Protein AF-A0A640KHP2-F1 (afdb_monomer_lite)

pLDDT: mean 70.73, std 18.81, range [32.16, 94.06]

Structure (mmCIF, N/CA/C/O backbone):
data_AF-A0A640KHP2-F1
#
_entry.id   AF-A0A640KHP2-F1
#
loop_
_atom_site.group_PDB
_atom_site.id
_atom_site.type_symbol
_atom_site.label_atom_id
_atom_site.label_alt_id
_atom_site.label_comp_id
_atom_site.label_asym_id
_atom_site.label_entity_id
_atom_site.label_seq_id
_atom_site.pdbx_PDB_ins_code
_atom_site.Cartn_x
_atom_site.Cartn_y
_atom_site.Cartn_z
_atom_site.occupancy
_atom_site.B_iso_or_equiv
_atom_site.auth_seq_id
_atom_site.auth_comp_id
_atom_site.auth_asym_id
_atom_site.auth_atom_id
_atom_site.pdbx_PDB_model_num
ATOM 1 N N . MET A 1 1 ? 5.392 7.196 -23.100 1.00 50.00 1 MET A N 1
ATOM 2 C CA . MET A 1 1 ? 5.369 6.375 -21.865 1.00 50.00 1 MET A CA 1
ATOM 3 C C . MET A 1 1 ? 5.753 7.298 -20.717 1.00 50.00 1 MET A C 1
ATOM 5 O O . MET A 1 1 ? 6.901 7.706 -20.693 1.00 50.00 1 MET A O 1
ATOM 9 N N . GLY A 1 2 ? 4.834 7.749 -19.857 1.00 58.66 2 GLY A N 1
ATOM 10 C CA . GLY A 1 2 ? 5.225 8.728 -18.823 1.00 58.66 2 GLY A CA 1
ATOM 11 C C . GLY A 1 2 ? 4.174 9.060 -17.768 1.00 58.66 2 GLY A C 1
ATOM 12 O O . GLY A 1 2 ? 4.531 9.321 -16.630 1.00 58.66 2 GLY A O 1
ATOM 13 N N . ILE A 1 3 ? 2.884 8.982 -18.102 1.00 66.50 3 ILE A N 1
ATOM 14 C CA . ILE A 1 3 ? 1.815 9.317 -17.145 1.00 66.50 3 ILE A CA 1
ATOM 15 C C . ILE A 1 3 ? 1.423 8.088 -16.310 1.00 66.50 3 ILE A C 1
ATOM 17 O O . ILE A 1 3 ? 1.331 8.170 -15.091 1.00 66.50 3 ILE A O 1
ATOM 21 N N . GLY A 1 4 ? 1.270 6.922 -16.950 1.00 71.69 4 GLY A N 1
ATOM 22 C CA . GLY A 1 4 ? 0.850 5.692 -16.267 1.00 71.69 4 GLY A CA 1
ATOM 23 C C . GLY A 1 4 ? 1.840 5.202 -15.206 1.00 71.69 4 GLY A C 1
ATOM 24 O O . GLY A 1 4 ? 1.434 4.864 -14.101 1.00 71.69 4 GLY A O 1
ATOM 25 N N . THR A 1 5 ? 3.144 5.224 -15.497 1.00 75.81 5 THR A N 1
ATOM 26 C CA . THR A 1 5 ? 4.178 4.813 -14.534 1.00 75.81 5 THR A CA 1
ATOM 27 C C . THR A 1 5 ? 4.286 5.796 -13.371 1.00 75.81 5 THR A C 1
ATOM 29 O O . THR A 1 5 ? 4.302 5.364 -12.224 1.00 75.81 5 THR A O 1
ATOM 32 N N . ALA A 1 6 ? 4.264 7.107 -13.632 1.00 76.50 6 ALA A N 1
ATOM 33 C CA . ALA A 1 6 ? 4.280 8.124 -12.579 1.00 76.50 6 ALA A CA 1
ATOM 34 C C . ALA A 1 6 ? 3.075 8.003 -11.626 1.00 76.50 6 ALA A C 1
ATOM 36 O O . ALA A 1 6 ? 3.244 8.112 -10.413 1.00 76.50 6 ALA A O 1
ATOM 37 N N . CYS A 1 7 ? 1.881 7.704 -12.154 1.00 82.62 7 CYS A N 1
ATOM 38 C CA . CYS A 1 7 ? 0.709 7.396 -11.334 1.00 82.62 7 CYS A CA 1
ATOM 39 C C . CYS A 1 7 ? 0.913 6.149 -10.468 1.00 82.62 7 CYS A C 1
ATOM 41 O O . CYS A 1 7 ? 0.560 6.177 -9.299 1.00 82.62 7 CYS A O 1
ATOM 43 N N . LEU A 1 8 ? 1.506 5.067 -10.977 1.00 81.31 8 LEU A N 1
ATOM 44 C CA . LEU A 1 8 ? 1.738 3.867 -10.161 1.00 81.31 8 LEU A CA 1
ATOM 45 C C . LEU A 1 8 ? 2.668 4.147 -8.970 1.00 81.31 8 LEU A C 1
ATOM 47 O O . LEU A 1 8 ? 2.373 3.720 -7.853 1.00 81.31 8 LEU A O 1
ATOM 51 N N . TYR A 1 9 ? 3.741 4.913 -9.189 1.00 82.62 9 TYR A N 1
ATOM 52 C CA . TYR A 1 9 ? 4.690 5.281 -8.133 1.00 82.62 9 TYR A CA 1
ATOM 53 C C . TYR A 1 9 ? 4.081 6.182 -7.053 1.00 82.62 9 TYR A C 1
ATOM 55 O O . TYR A 1 9 ? 4.494 6.096 -5.899 1.00 82.62 9 TYR A O 1
ATOM 63 N N . THR A 1 10 ? 3.098 7.022 -7.389 1.00 87.00 10 THR A N 1
ATOM 64 C CA . THR A 1 10 ? 2.381 7.834 -6.394 1.00 87.00 10 THR A CA 1
ATOM 65 C C . THR A 1 10 ? 1.235 7.058 -5.747 1.00 87.00 10 THR A C 1
ATOM 67 O O . THR A 1 10 ? 1.059 7.115 -4.533 1.00 87.00 10 THR A O 1
ATOM 70 N N . CYS A 1 11 ? 0.484 6.263 -6.508 1.00 87.31 11 CYS A N 1
ATOM 71 C CA . CYS A 1 11 ? -0.645 5.488 -5.999 1.00 87.31 11 CYS A CA 1
ATOM 72 C C . CYS A 1 11 ? -0.223 4.374 -5.026 1.00 87.31 11 CYS A C 1
ATOM 74 O O . CYS A 1 11 ? -0.955 4.099 -4.073 1.00 87.31 11 CYS A O 1
ATOM 76 N N . ALA A 1 12 ? 0.942 3.747 -5.213 1.00 86.75 12 ALA A N 1
ATOM 77 C CA . ALA A 1 12 ? 1.427 2.676 -4.337 1.00 86.75 12 ALA A CA 1
ATOM 78 C C . ALA A 1 12 ? 1.574 3.104 -2.855 1.00 86.75 12 ALA A C 1
ATOM 80 O O . ALA A 1 12 ? 1.009 2.428 -1.989 1.00 86.75 12 ALA A O 1
ATOM 81 N N . PRO A 1 13 ? 2.249 4.225 -2.518 1.00 89.75 13 PRO A N 1
ATOM 82 C CA . PRO A 1 13 ? 2.330 4.695 -1.137 1.00 89.75 13 PRO A CA 1
ATOM 83 C C . PRO A 1 13 ? 0.999 5.254 -0.619 1.00 89.75 13 PRO A C 1
ATOM 85 O O . PRO A 1 13 ? 0.654 4.995 0.530 1.00 89.75 13 PRO A O 1
ATOM 88 N N . PHE A 1 14 ? 0.212 5.964 -1.439 1.00 91.25 14 PHE A N 1
ATOM 89 C CA . PHE A 1 14 ? -1.083 6.497 -0.988 1.00 91.25 14 PHE A CA 1
ATOM 90 C C . PHE A 1 14 ? -2.071 5.390 -0.607 1.00 91.25 14 PHE A C 1
ATOM 92 O O . PHE A 1 14 ? -2.733 5.487 0.426 1.00 91.25 14 PHE A O 1
ATOM 99 N N . THR A 1 15 ? -2.146 4.319 -1.400 1.00 92.31 15 THR A N 1
ATOM 100 C CA . THR A 1 15 ? -3.002 3.159 -1.090 1.00 92.31 15 THR A CA 1
ATOM 101 C C . THR A 1 15 ? -2.548 2.432 0.177 1.00 92.31 15 THR A C 1
ATOM 103 O O . THR A 1 15 ? -3.391 2.007 0.968 1.00 92.31 15 THR 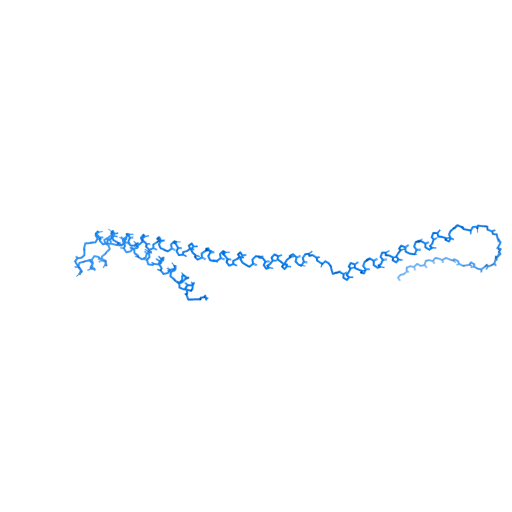A O 1
ATOM 106 N N . LEU A 1 16 ? -1.236 2.366 0.428 1.00 91.56 16 LEU A N 1
ATOM 107 C CA . LEU A 1 16 ? -0.677 1.809 1.662 1.00 91.56 16 LEU A CA 1
ATOM 108 C C . LEU A 1 16 ? -1.063 2.656 2.882 1.00 91.56 16 LEU A C 1
ATOM 110 O O . LEU A 1 16 ? -1.570 2.121 3.869 1.00 91.56 16 LEU A O 1
ATOM 114 N N . ILE A 1 17 ? -0.876 3.977 2.804 1.00 93.69 17 ILE A N 1
ATOM 115 C CA . ILE A 1 17 ? -1.239 4.911 3.880 1.00 93.69 17 ILE A CA 1
ATOM 116 C C . ILE A 1 17 ? -2.734 4.801 4.189 1.00 93.69 17 ILE A C 1
ATOM 118 O O . ILE A 1 17 ? -3.112 4.676 5.353 1.00 93.69 17 ILE A O 1
ATOM 122 N N . LEU A 1 18 ? -3.585 4.786 3.160 1.00 92.44 18 LEU A N 1
ATOM 123 C CA . LEU A 1 18 ? -5.031 4.668 3.333 1.00 92.44 18 LEU A CA 1
ATOM 124 C C . LEU A 1 18 ? -5.424 3.345 4.005 1.00 92.44 18 LEU A C 1
ATOM 126 O O . LEU A 1 18 ? -6.262 3.344 4.906 1.00 92.44 18 LEU A O 1
ATOM 130 N N . SER A 1 19 ? -4.779 2.239 3.625 1.00 93.44 19 SER A N 1
ATOM 131 C CA . SER A 1 19 ? -4.944 0.947 4.297 1.00 93.44 19 SER A CA 1
ATOM 132 C C . SER A 1 19 ? -4.614 1.042 5.791 1.00 93.44 19 SER A C 1
ATOM 134 O O . SER A 1 19 ? -5.430 0.647 6.625 1.00 93.44 19 SER A O 1
ATOM 136 N N . ILE A 1 20 ? -3.458 1.614 6.150 1.00 93.69 20 ILE A N 1
ATOM 137 C CA . ILE A 1 20 ? -3.054 1.776 7.558 1.00 93.69 20 ILE A CA 1
ATOM 138 C C . ILE A 1 20 ? -4.067 2.632 8.320 1.00 93.69 20 ILE A C 1
ATOM 140 O O . ILE A 1 20 ? -4.478 2.255 9.415 1.00 93.69 20 ILE A O 1
ATOM 144 N N . LEU A 1 21 ? -4.504 3.756 7.747 1.00 92.69 21 LEU A N 1
ATOM 145 C CA . LEU A 1 21 ? -5.482 4.641 8.384 1.00 92.69 21 LEU A CA 1
ATOM 146 C C . LEU A 1 21 ? -6.813 3.927 8.646 1.00 92.69 21 LEU A C 1
ATOM 148 O O . LEU A 1 21 ? -7.377 4.079 9.727 1.00 92.69 21 LEU A O 1
ATOM 152 N N . LEU A 1 22 ? -7.291 3.113 7.703 1.00 91.19 22 LEU A N 1
ATOM 153 C CA . LEU A 1 22 ? -8.513 2.320 7.873 1.00 91.19 22 LEU A CA 1
ATOM 154 C C . LEU A 1 22 ? -8.361 1.238 8.949 1.00 91.19 22 LEU A C 1
ATOM 156 O O . LEU A 1 22 ? -9.284 1.023 9.737 1.00 91.19 22 LEU A O 1
ATOM 160 N N . PHE A 1 23 ? -7.194 0.595 9.032 1.00 91.56 23 PHE A N 1
ATOM 161 C CA . PHE A 1 23 ? -6.893 -0.353 10.106 1.00 91.56 23 PHE A CA 1
ATOM 162 C C . PHE A 1 23 ? -6.830 0.330 11.475 1.00 91.56 23 PHE A C 1
ATOM 164 O O . PHE A 1 23 ? -7.468 -0.138 12.417 1.00 91.56 23 PHE A O 1
ATOM 171 N N . MET A 1 24 ? -6.129 1.460 11.582 1.00 90.62 24 MET A N 1
ATOM 172 C CA . MET A 1 24 ? -6.056 2.244 12.818 1.00 90.62 24 MET A CA 1
ATOM 173 C C . MET A 1 24 ? -7.444 2.725 13.244 1.00 90.62 24 MET A C 1
ATOM 175 O O . MET A 1 24 ? -7.810 2.592 14.410 1.00 90.62 24 MET A O 1
ATOM 179 N N . LEU A 1 25 ? -8.257 3.193 12.295 1.00 88.62 25 LEU A N 1
ATOM 180 C CA . LEU A 1 25 ? -9.639 3.590 12.547 1.00 88.62 25 LEU A CA 1
ATOM 181 C C . LEU A 1 25 ? -10.489 2.416 13.053 1.00 88.62 25 LEU A C 1
ATOM 183 O O . LEU A 1 25 ? -11.236 2.577 14.016 1.00 88.62 25 LEU A O 1
ATOM 187 N N . SER A 1 26 ? -10.348 1.226 12.460 1.00 88.00 26 SER A N 1
ATOM 188 C CA . SER A 1 26 ? -11.026 0.017 12.943 1.00 88.00 26 SER A CA 1
ATOM 189 C C . SER A 1 26 ? -10.654 -0.303 14.391 1.00 88.00 26 SER A C 1
ATOM 191 O O . SER A 1 26 ? -11.538 -0.652 15.170 1.00 88.00 26 SER A O 1
ATOM 193 N N . VAL A 1 27 ? -9.374 -0.203 14.757 1.00 87.62 27 VAL A N 1
ATOM 194 C CA . VAL A 1 27 ? -8.905 -0.486 16.124 1.00 87.62 27 VAL A CA 1
ATOM 195 C C . VAL A 1 27 ? -9.418 0.567 17.105 1.00 87.62 27 VAL A C 1
ATOM 197 O O . VAL A 1 27 ? -9.906 0.226 18.179 1.00 87.62 27 VAL A O 1
ATOM 200 N N . MET A 1 28 ? -9.372 1.847 16.732 1.00 87.00 28 MET A N 1
ATOM 201 C CA . MET A 1 28 ? -9.865 2.928 17.590 1.00 87.00 28 MET A CA 1
ATOM 202 C C . MET A 1 28 ? -11.379 2.854 17.820 1.00 87.00 28 MET A C 1
ATOM 204 O O . MET A 1 28 ? -11.832 3.189 18.915 1.00 87.00 28 MET A O 1
ATOM 208 N N . LEU A 1 29 ? -12.145 2.388 16.826 1.00 85.12 29 LEU A N 1
ATOM 209 C CA . LEU A 1 29 ? -13.579 2.120 16.967 1.00 85.12 29 LEU A CA 1
ATOM 210 C C . LEU A 1 29 ? -13.857 0.922 17.887 1.00 85.12 29 LEU A C 1
ATOM 212 O O . LEU A 1 29 ? -14.789 0.988 18.681 1.00 85.12 29 LEU A O 1
ATOM 216 N N . GLN A 1 30 ? -13.046 -0.140 17.822 1.00 84.56 30 GLN A N 1
ATOM 217 C CA . GLN A 1 30 ? -13.202 -1.318 18.690 1.00 84.56 30 GLN A CA 1
ATOM 218 C C . GLN A 1 30 ? -12.836 -1.036 20.150 1.00 84.56 30 GLN A C 1
ATOM 220 O O . GLN A 1 30 ? -13.504 -1.529 21.052 1.00 84.56 30 GLN A O 1
ATOM 225 N N . ASN A 1 31 ? -11.819 -0.207 20.388 1.00 83.12 31 ASN A N 1
ATOM 226 C CA . ASN A 1 31 ? -11.371 0.132 21.740 1.00 83.12 31 ASN A CA 1
ATOM 227 C C . ASN A 1 31 ? -12.266 1.167 22.446 1.00 83.12 31 ASN A C 1
ATOM 229 O O . ASN A 1 31 ? -11.982 1.531 23.584 1.00 83.12 31 ASN A O 1
ATOM 233 N N . GLY A 1 32 ? -13.323 1.669 21.794 1.00 71.31 32 GLY A N 1
ATOM 234 C CA . GLY A 1 32 ? -14.275 2.586 22.425 1.00 71.31 32 GLY A CA 1
ATOM 235 C C . GLY A 1 32 ? -13.680 3.947 22.797 1.00 71.31 32 GLY A C 1
ATOM 236 O O . GLY A 1 32 ? -14.098 4.554 23.780 1.00 71.31 32 GLY A O 1
ATOM 237 N N . ASN A 1 33 ? -12.704 4.447 22.029 1.00 79.50 33 ASN A N 1
ATOM 238 C CA . ASN A 1 33 ? -12.110 5.758 22.297 1.00 79.50 33 ASN A CA 1
ATOM 239 C C . ASN A 1 33 ? -13.174 6.870 22.256 1.00 79.50 33 ASN A C 1
ATOM 241 O O . ASN A 1 33 ? -13.941 6.979 21.294 1.00 79.50 33 ASN A O 1
ATOM 245 N N . CYS A 1 34 ? -13.168 7.749 23.266 1.00 72.50 34 CYS A N 1
ATOM 246 C CA . CYS A 1 34 ? -14.190 8.788 23.457 1.00 72.50 34 CYS A CA 1
ATOM 247 C C . CYS A 1 34 ? -14.384 9.695 22.229 1.00 72.50 34 CYS A C 1
ATOM 249 O O . CYS A 1 34 ? -15.504 10.094 21.921 1.00 72.50 34 CYS A O 1
ATOM 251 N N . THR A 1 35 ? -13.316 9.990 21.483 1.00 79.81 35 THR A N 1
ATOM 252 C CA . THR A 1 35 ? -13.374 10.820 20.267 1.00 79.81 35 THR A CA 1
ATOM 253 C C . THR A 1 35 ? -14.231 10.197 19.167 1.00 79.81 35 THR A C 1
ATOM 255 O O . THR A 1 35 ? -15.014 10.890 18.517 1.00 79.81 35 THR A O 1
ATOM 258 N N . PHE A 1 36 ? -14.133 8.882 18.980 1.00 76.75 36 PHE A N 1
ATOM 259 C CA . PHE A 1 36 ? -14.927 8.164 17.988 1.00 76.75 36 PHE A CA 1
ATOM 260 C C . PHE A 1 36 ? -16.321 7.813 18.495 1.00 76.75 36 PHE A C 1
ATOM 262 O O . PHE A 1 36 ? -17.243 7.752 17.687 1.00 76.75 36 PHE A O 1
ATOM 269 N N . ALA A 1 37 ? -16.503 7.675 19.810 1.00 77.38 37 ALA A N 1
ATOM 270 C CA . ALA A 1 37 ? -17.821 7.523 20.416 1.00 77.38 37 ALA A CA 1
ATOM 271 C C . ALA A 1 37 ? -18.698 8.770 20.194 1.00 77.38 37 ALA A C 1
ATOM 273 O O . ALA A 1 37 ? -19.857 8.642 19.807 1.00 77.38 37 ALA A O 1
ATOM 274 N N . VAL A 1 38 ? -18.135 9.978 20.338 1.00 81.94 38 VAL A N 1
ATOM 275 C CA . VAL A 1 38 ? -18.856 11.238 20.060 1.00 81.94 38 VAL A CA 1
ATOM 276 C C . VAL A 1 38 ? -19.241 11.349 18.580 1.00 81.94 38 VAL A C 1
ATOM 278 O O . VAL A 1 38 ? -20.359 11.750 18.256 1.00 81.94 38 VAL A O 1
ATOM 281 N N . LEU A 1 39 ? -18.347 10.953 17.667 1.00 81.12 39 LEU A N 1
ATOM 282 C CA . LEU A 1 39 ? -18.643 10.910 16.229 1.00 81.12 39 LEU A CA 1
ATOM 283 C C . LEU A 1 39 ? -19.716 9.867 15.892 1.00 81.12 39 LEU A C 1
ATOM 285 O O . LEU A 1 39 ? -20.613 10.149 15.097 1.00 81.12 39 LEU A O 1
ATOM 289 N N . ALA A 1 40 ? -19.644 8.683 16.503 1.00 80.44 40 ALA A N 1
ATOM 290 C CA . ALA A 1 40 ? -20.624 7.623 16.311 1.00 80.44 40 ALA A CA 1
ATOM 291 C C . ALA A 1 40 ? -22.006 8.041 16.828 1.00 80.44 40 ALA A C 1
ATOM 293 O O . ALA A 1 40 ? -22.987 7.870 16.111 1.00 80.44 40 ALA A O 1
ATOM 294 N N . ALA A 1 41 ? -22.080 8.679 17.999 1.00 82.19 41 ALA A N 1
ATOM 295 C CA . ALA A 1 41 ? -23.326 9.202 18.555 1.00 82.19 41 ALA A CA 1
ATOM 296 C C . ALA A 1 41 ? -23.927 10.314 17.679 1.00 82.19 41 ALA A C 1
ATOM 298 O O . ALA A 1 41 ? -25.125 10.305 17.406 1.00 82.19 41 ALA A O 1
ATOM 299 N N . LYS A 1 42 ? -23.098 11.235 17.165 1.00 88.12 42 LYS A N 1
ATOM 300 C CA . LYS A 1 42 ? -23.555 12.321 16.281 1.00 88.12 42 LYS A CA 1
ATOM 301 C C . LYS A 1 42 ? -24.169 11.805 14.980 1.00 88.12 42 LYS A C 1
ATOM 303 O O . LYS A 1 42 ? -25.134 12.379 14.484 1.00 88.12 42 LYS A O 1
ATOM 308 N N . HIS A 1 43 ? -23.584 10.759 14.406 1.00 85.44 43 HIS A N 1
ATOM 309 C CA . HIS A 1 43 ? -24.035 10.199 13.135 1.00 85.44 43 HIS A CA 1
ATOM 310 C C . HIS A 1 43 ? -24.917 8.951 13.285 1.00 85.44 43 HIS A C 1
ATOM 312 O O . HIS A 1 43 ? -25.279 8.348 12.275 1.00 85.44 43 HIS A O 1
ATOM 318 N N . ASN A 1 44 ? -25.266 8.585 14.522 1.00 85.25 44 ASN A N 1
ATOM 319 C CA . ASN A 1 44 ? -26.039 7.396 14.873 1.00 85.25 44 ASN A CA 1
ATOM 320 C C . ASN A 1 44 ? -25.476 6.108 14.234 1.00 85.25 44 ASN A C 1
ATOM 322 O O . ASN A 1 44 ? -26.195 5.301 13.646 1.00 85.25 44 ASN A O 1
ATOM 326 N N . TRP A 1 45 ? -24.147 5.966 14.266 1.00 84.88 45 TRP A N 1
ATOM 327 C CA . TRP A 1 45 ? -23.441 4.831 13.679 1.00 84.88 45 TRP A CA 1
ATOM 328 C C . TRP A 1 45 ? -23.307 3.686 14.671 1.00 84.88 45 TRP A C 1
ATOM 330 O O . TRP A 1 45 ? -22.849 3.881 15.794 1.00 84.88 45 TRP A O 1
ATOM 340 N N . ASP A 1 46 ? -23.573 2.475 14.192 1.00 86.81 46 ASP A N 1
ATOM 341 C CA . ASP A 1 46 ? -23.137 1.267 14.875 1.00 86.81 46 ASP A CA 1
ATOM 342 C C . ASP A 1 46 ? -21.611 1.117 14.727 1.00 86.81 46 ASP A C 1
ATOM 344 O O . ASP A 1 46 ? -21.074 0.882 13.634 1.00 86.81 46 ASP A O 1
ATOM 348 N N . ALA A 1 47 ? -20.903 1.316 15.840 1.00 81.38 47 ALA A N 1
ATOM 349 C CA . ALA A 1 47 ? -19.448 1.274 15.896 1.00 81.38 47 ALA A CA 1
ATOM 350 C C . ALA A 1 47 ? -18.901 -0.112 15.524 1.00 81.38 47 ALA A C 1
ATOM 352 O O . ALA A 1 47 ? -17.851 -0.198 14.875 1.00 81.38 47 ALA A O 1
ATOM 353 N N . GLU A 1 48 ? -19.617 -1.188 15.862 1.00 85.00 48 GLU A N 1
ATOM 354 C CA . GLU A 1 48 ? -19.160 -2.546 15.581 1.00 85.00 48 GLU A CA 1
ATOM 355 C C . GLU A 1 48 ? -19.230 -2.834 14.079 1.00 85.00 48 GLU A C 1
ATOM 357 O O . GLU A 1 48 ? -18.212 -3.193 13.470 1.00 85.00 48 GLU A O 1
ATOM 362 N N . ALA A 1 49 ? -20.384 -2.576 13.456 1.00 87.75 49 ALA A N 1
ATOM 363 C CA . ALA A 1 49 ? -20.564 -2.722 12.014 1.00 87.75 49 ALA A CA 1
ATOM 364 C C . ALA A 1 49 ? -19.565 -1.857 11.225 1.00 87.75 49 ALA A C 1
ATOM 366 O O . ALA A 1 49 ? -18.935 -2.321 10.268 1.00 87.75 49 ALA A O 1
ATOM 367 N N . LYS A 1 50 ? -19.342 -0.611 11.663 1.00 86.88 50 LYS A N 1
ATOM 368 C CA . LYS A 1 50 ? -18.420 0.308 10.988 1.00 86.88 50 LYS A CA 1
ATOM 369 C C . LYS A 1 50 ? -16.955 -0.092 11.139 1.00 86.88 50 LYS A C 1
ATOM 371 O O . LYS A 1 50 ? -16.192 0.059 10.182 1.00 86.88 50 LYS A O 1
ATOM 376 N N . SER A 1 51 ? -16.568 -0.645 12.289 1.00 88.50 51 SER A N 1
ATOM 377 C CA . SER A 1 51 ? -15.216 -1.177 12.490 1.00 88.50 51 SER A CA 1
ATOM 378 C C . SER A 1 51 ? -14.926 -2.338 11.534 1.00 88.50 51 SER A C 1
ATOM 380 O O . SER A 1 51 ? -13.890 -2.340 10.869 1.00 88.50 51 SER A O 1
ATOM 382 N N . ARG A 1 52 ? -15.878 -3.270 11.361 1.00 89.88 52 ARG A N 1
ATOM 383 C CA . ARG A 1 52 ? -15.746 -4.398 10.424 1.00 89.88 52 ARG A CA 1
ATOM 384 C C . ARG A 1 52 ? -15.614 -3.908 8.984 1.00 89.88 52 ARG A C 1
ATOM 386 O O . ARG A 1 52 ? -14.709 -4.350 8.278 1.00 89.88 52 ARG A O 1
ATOM 393 N N . CYS A 1 53 ? -16.436 -2.942 8.573 1.00 90.94 53 CYS A N 1
ATOM 394 C CA . CYS A 1 53 ? -16.312 -2.311 7.257 1.00 90.94 53 CYS A CA 1
ATOM 395 C C . CYS A 1 53 ? -14.945 -1.640 7.054 1.00 90.94 53 CYS A C 1
ATOM 397 O O . CYS A 1 53 ? -14.335 -1.821 6.002 1.00 90.94 53 CYS A O 1
ATOM 399 N N . CYS A 1 54 ? -14.423 -0.920 8.055 1.00 90.75 54 CYS A N 1
ATOM 400 C CA . CYS A 1 54 ? -13.089 -0.312 7.972 1.00 90.75 54 CYS A CA 1
ATOM 401 C C . CYS A 1 54 ? -11.986 -1.371 7.861 1.00 90.75 54 CYS A C 1
ATOM 403 O O . CYS A 1 54 ? -11.055 -1.198 7.079 1.00 90.75 54 CYS A O 1
ATOM 405 N N . ARG A 1 55 ? -12.108 -2.491 8.580 1.00 91.56 55 ARG A N 1
ATOM 406 C CA . ARG A 1 55 ? -11.149 -3.601 8.518 1.00 91.56 55 ARG A CA 1
ATOM 407 C C . ARG A 1 55 ? -11.153 -4.287 7.153 1.00 91.56 55 ARG A C 1
ATOM 409 O O . ARG A 1 55 ? -10.085 -4.520 6.596 1.00 91.56 55 ARG A O 1
ATOM 416 N N . HIS A 1 56 ? -12.331 -4.556 6.588 1.00 93.25 56 HIS A N 1
ATOM 417 C CA . HIS A 1 56 ? -12.454 -5.102 5.232 1.00 93.25 56 HIS A CA 1
ATOM 418 C C . HIS A 1 56 ? -11.946 -4.121 4.172 1.00 93.25 56 HIS A C 1
ATOM 420 O O . HIS A 1 56 ? -11.194 -4.523 3.287 1.00 93.25 56 HIS A O 1
ATOM 426 N N . GLY A 1 57 ? -12.286 -2.835 4.294 1.00 91.00 57 GLY A N 1
ATOM 427 C CA . GLY A 1 57 ? -11.776 -1.785 3.414 1.00 91.00 57 GLY A CA 1
ATOM 428 C C . GLY A 1 57 ? -10.252 -1.692 3.463 1.00 91.00 57 GLY A C 1
ATOM 429 O O . GLY A 1 57 ? -9.603 -1.736 2.422 1.00 91.00 57 GLY A O 1
ATOM 430 N N . GLY A 1 58 ? -9.672 -1.652 4.665 1.00 91.88 58 GLY A N 1
ATOM 431 C CA . GLY A 1 58 ? -8.223 -1.661 4.862 1.00 91.88 58 GLY A CA 1
ATOM 432 C C . GLY A 1 58 ? -7.558 -2.869 4.203 1.00 91.88 58 GLY A C 1
ATOM 433 O O . GLY A 1 58 ? -6.565 -2.712 3.503 1.00 91.88 58 GLY A O 1
ATOM 434 N N . LEU A 1 59 ? -8.147 -4.061 4.337 1.00 93.31 59 LEU A N 1
ATOM 435 C CA . LEU A 1 59 ? -7.633 -5.291 3.727 1.00 93.31 59 LEU A CA 1
ATOM 436 C C . LEU A 1 59 ? -7.652 -5.227 2.189 1.00 93.31 59 LEU A C 1
ATOM 438 O O . LEU A 1 59 ? -6.667 -5.592 1.551 1.00 93.31 59 LEU A O 1
ATOM 442 N N . ILE A 1 60 ? -8.718 -4.684 1.593 1.00 94.06 60 ILE A N 1
ATOM 443 C CA . ILE A 1 60 ? -8.805 -4.459 0.140 1.00 94.06 60 ILE A CA 1
ATOM 444 C C . ILE A 1 60 ? -7.710 -3.489 -0.325 1.00 94.06 60 ILE A C 1
ATOM 446 O O . ILE A 1 60 ? -6.989 -3.790 -1.278 1.00 94.06 60 ILE A O 1
ATOM 450 N N . TYR A 1 61 ? -7.536 -2.350 0.356 1.00 92.81 61 TYR A N 1
ATOM 451 C CA . TYR A 1 61 ? -6.488 -1.383 0.010 1.00 92.81 61 TYR A CA 1
ATOM 452 C C . TYR A 1 61 ? -5.075 -1.945 0.204 1.00 92.81 61 TYR A C 1
ATOM 454 O O . TYR A 1 61 ? -4.186 -1.626 -0.586 1.00 92.81 61 TYR A O 1
ATOM 462 N N . LEU A 1 62 ? -4.870 -2.821 1.191 1.00 92.44 62 LEU A N 1
ATOM 463 C CA . LEU A 1 62 ? -3.610 -3.534 1.394 1.00 92.44 62 LEU A CA 1
ATOM 464 C C . LEU A 1 62 ? -3.309 -4.472 0.222 1.00 92.44 62 LEU A C 1
ATOM 466 O O . LEU A 1 62 ? -2.201 -4.441 -0.312 1.00 92.44 62 LEU A O 1
ATOM 470 N N . CYS A 1 63 ? -4.294 -5.261 -0.220 1.00 92.62 63 CYS A N 1
ATOM 471 C CA . CYS A 1 63 ? -4.150 -6.132 -1.387 1.00 92.62 63 CYS A CA 1
ATOM 472 C C . CYS A 1 63 ? -3.830 -5.331 -2.655 1.00 92.62 63 CYS A C 1
ATOM 474 O O . CYS A 1 63 ? -2.911 -5.689 -3.390 1.00 92.62 63 CYS A O 1
ATOM 476 N N . ILE A 1 64 ? -4.539 -4.222 -2.887 1.00 90.94 64 ILE A N 1
ATOM 477 C CA . ILE A 1 64 ? -4.276 -3.328 -4.023 1.00 90.94 64 ILE A CA 1
ATOM 478 C C . ILE A 1 64 ? -2.853 -2.765 -3.940 1.00 90.94 64 ILE A C 1
ATOM 480 O O . ILE A 1 64 ? -2.119 -2.816 -4.924 1.00 90.94 64 ILE A O 1
ATOM 484 N N . SER A 1 65 ? -2.437 -2.276 -2.769 1.00 91.88 65 SER A N 1
ATOM 485 C CA . SER A 1 65 ? -1.088 -1.744 -2.569 1.00 91.88 65 SER A CA 1
ATOM 486 C C . SER A 1 65 ? -0.019 -2.800 -2.858 1.00 91.88 65 SER A C 1
ATOM 488 O O . SER A 1 65 ? 0.946 -2.513 -3.563 1.00 91.88 65 SER A O 1
ATOM 490 N N . LEU A 1 66 ? -0.218 -4.039 -2.402 1.00 91.75 66 LEU A N 1
ATOM 491 C CA . LEU A 1 66 ? 0.705 -5.145 -2.652 1.00 91.75 66 LEU A CA 1
ATOM 492 C C . LEU A 1 66 ? 0.851 -5.436 -4.152 1.00 91.75 66 LEU A C 1
ATOM 494 O O . LEU A 1 66 ? 1.971 -5.580 -4.636 1.00 91.75 66 LEU A O 1
ATOM 498 N N . VAL A 1 67 ? -0.255 -5.441 -4.900 1.00 91.75 67 VAL A N 1
ATOM 499 C CA . VAL A 1 67 ? -0.231 -5.581 -6.367 1.00 91.75 67 VAL A CA 1
ATOM 500 C C . VAL A 1 67 ? 0.478 -4.397 -7.036 1.00 91.75 67 VAL A C 1
ATOM 502 O O . VAL A 1 67 ? 1.264 -4.586 -7.960 1.00 91.75 67 VAL A O 1
ATOM 505 N N . LEU A 1 68 ? 0.258 -3.165 -6.573 1.00 90.25 68 LEU A N 1
ATOM 506 C CA . LEU A 1 68 ? 0.965 -2.002 -7.118 1.00 90.25 68 LEU A CA 1
ATOM 507 C C . LEU A 1 68 ? 2.478 -2.091 -6.866 1.00 90.25 68 LEU A C 1
ATOM 509 O O . LEU A 1 68 ? 3.269 -1.797 -7.761 1.00 90.25 68 LEU A O 1
ATOM 513 N N . TRP A 1 69 ? 2.889 -2.542 -5.683 1.00 90.88 69 TRP A N 1
ATOM 514 C CA . TRP A 1 69 ? 4.297 -2.752 -5.349 1.00 90.88 69 TRP A CA 1
ATOM 515 C C . TRP A 1 69 ? 4.944 -3.864 -6.181 1.00 90.88 69 TRP A C 1
ATOM 517 O O . TRP A 1 69 ? 6.092 -3.711 -6.610 1.00 90.88 69 TRP A O 1
ATOM 527 N N . THR A 1 70 ? 4.233 -4.955 -6.480 1.00 89.19 70 THR A N 1
ATOM 528 C CA . THR A 1 70 ? 4.767 -5.988 -7.383 1.00 89.19 70 THR A CA 1
ATOM 529 C C . THR A 1 70 ? 4.927 -5.455 -8.803 1.00 89.19 70 THR A C 1
ATOM 531 O O . THR A 1 70 ? 5.960 -5.689 -9.422 1.00 89.19 70 THR A O 1
ATOM 534 N N . LEU A 1 71 ? 3.985 -4.653 -9.305 1.00 87.31 71 LEU A N 1
ATOM 535 C CA . LEU A 1 71 ? 4.124 -4.007 -10.614 1.00 87.31 71 LEU A CA 1
ATOM 536 C C . LEU A 1 71 ? 5.318 -3.044 -10.662 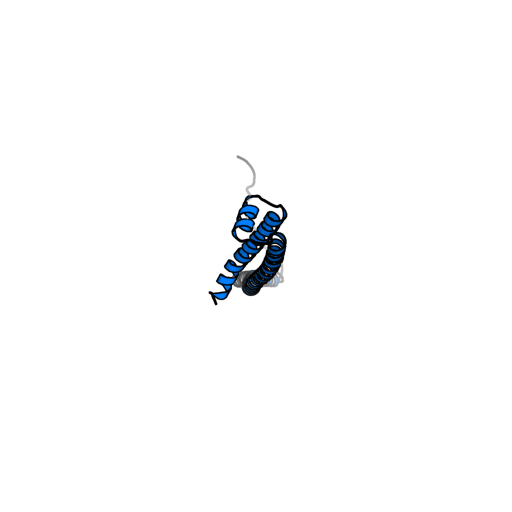1.00 87.31 71 LEU A C 1
ATOM 538 O O . LEU A 1 71 ? 6.103 -3.091 -11.607 1.00 87.31 71 LEU A O 1
ATOM 542 N N . VAL A 1 72 ? 5.493 -2.213 -9.631 1.00 87.44 72 VAL A N 1
ATOM 543 C CA . VAL A 1 72 ? 6.619 -1.268 -9.530 1.00 87.44 72 VAL A CA 1
ATOM 544 C C . VAL A 1 72 ? 7.963 -1.996 -9.468 1.00 87.44 72 VAL A C 1
ATOM 546 O O . VAL A 1 72 ? 8.929 -1.587 -10.118 1.00 87.44 72 VAL A O 1
ATOM 549 N N . THR A 1 73 ? 8.044 -3.084 -8.701 1.00 86.69 73 THR A N 1
ATOM 550 C CA . THR A 1 73 ? 9.275 -3.881 -8.612 1.00 86.69 73 THR A CA 1
ATOM 551 C C . THR A 1 73 ? 9.565 -4.586 -9.932 1.00 86.69 73 THR A C 1
ATOM 553 O O . THR A 1 73 ? 10.693 -4.492 -10.411 1.00 86.69 73 THR A O 1
ATOM 556 N N . VAL A 1 74 ? 8.569 -5.206 -10.571 1.00 86.75 74 VAL A N 1
ATOM 557 C CA . VAL A 1 74 ? 8.724 -5.838 -11.892 1.00 86.75 74 VAL A CA 1
ATOM 558 C C . VAL A 1 74 ? 9.170 -4.825 -12.946 1.00 86.75 74 VAL A C 1
ATOM 560 O O . VAL A 1 74 ? 10.115 -5.119 -13.676 1.00 86.75 74 VAL A O 1
ATOM 563 N N . ASP A 1 75 ? 8.576 -3.629 -13.002 1.00 84.62 75 ASP A N 1
ATOM 564 C CA . ASP A 1 75 ? 8.999 -2.565 -13.928 1.00 84.62 75 ASP A CA 1
ATOM 565 C C . ASP A 1 75 ? 10.458 -2.150 -13.675 1.00 84.62 75 ASP A C 1
ATOM 567 O O . ASP A 1 75 ? 11.281 -2.119 -14.594 1.00 84.62 75 ASP A O 1
ATOM 571 N N . SER A 1 76 ? 10.820 -1.959 -12.403 1.00 82.38 76 SER A N 1
ATOM 572 C CA . SER A 1 76 ? 12.191 -1.635 -11.996 1.00 82.38 76 SER A CA 1
ATOM 573 C C . SER A 1 76 ? 13.184 -2.735 -12.398 1.00 82.38 76 SER A C 1
ATOM 575 O O . SER A 1 76 ? 14.256 -2.438 -12.935 1.00 82.38 76 SER A O 1
ATOM 577 N N . PHE A 1 77 ? 12.831 -4.009 -12.205 1.00 83.44 77 PHE A N 1
ATOM 578 C CA . PHE A 1 77 ? 13.642 -5.150 -12.639 1.00 83.44 77 PHE A CA 1
ATOM 579 C C . PHE A 1 77 ? 13.761 -5.216 -14.164 1.00 83.44 77 PHE A C 1
ATOM 581 O O . PHE A 1 77 ? 14.858 -5.429 -14.682 1.00 83.44 77 PHE A O 1
ATOM 588 N N . LEU A 1 78 ? 12.674 -4.976 -14.898 1.00 81.62 78 LEU A N 1
ATOM 589 C CA . LEU A 1 78 ? 12.667 -4.990 -16.360 1.00 81.62 78 LEU A CA 1
ATOM 590 C C . LEU A 1 78 ? 13.586 -3.902 -16.939 1.00 81.62 78 LEU A C 1
ATOM 592 O O . LEU A 1 78 ? 14.301 -4.140 -17.919 1.00 81.62 78 LEU A O 1
ATOM 596 N N . ILE A 1 79 ? 13.623 -2.725 -16.304 1.00 77.94 79 ILE A N 1
ATOM 597 C CA . ILE A 1 79 ? 14.552 -1.641 -16.648 1.00 77.94 79 ILE A CA 1
ATOM 598 C C . ILE A 1 79 ? 16.004 -2.078 -16.420 1.00 77.94 79 ILE A C 1
ATOM 600 O O . ILE A 1 79 ? 16.854 -1.832 -17.280 1.00 77.94 79 ILE A O 1
ATOM 604 N N . GLN A 1 80 ? 16.303 -2.747 -15.304 1.00 74.50 80 GLN A N 1
ATOM 605 C CA . GLN A 1 80 ? 17.656 -3.245 -15.032 1.00 74.50 80 GLN A CA 1
ATOM 606 C C . GLN A 1 80 ? 18.079 -4.317 -16.044 1.00 74.50 80 GLN A C 1
ATOM 608 O O . GLN A 1 80 ? 19.180 -4.240 -16.594 1.00 74.50 80 GLN A O 1
ATOM 613 N N . VAL A 1 81 ? 17.187 -5.257 -16.379 1.00 76.38 81 VAL A N 1
ATOM 614 C CA . VAL A 1 81 ? 17.441 -6.302 -17.387 1.00 76.38 81 VAL A CA 1
ATOM 615 C C . VAL A 1 81 ? 17.686 -5.701 -18.773 1.00 76.38 81 VAL A C 1
ATOM 617 O O . VAL A 1 81 ? 18.576 -6.164 -19.480 1.00 76.38 81 VAL A O 1
ATOM 620 N N . LYS A 1 82 ? 16.988 -4.624 -19.159 1.00 69.38 82 LYS A N 1
ATOM 621 C CA . LYS A 1 82 ? 17.276 -3.904 -20.417 1.00 69.38 82 LYS A CA 1
ATOM 622 C C . LYS A 1 82 ? 18.608 -3.150 -20.407 1.00 69.38 82 LYS A C 1
ATOM 624 O O . LYS A 1 82 ? 19.195 -2.958 -21.470 1.00 69.38 82 LYS A O 1
ATOM 629 N N . LYS A 1 83 ? 19.105 -2.728 -19.241 1.00 62.81 83 LYS A N 1
ATOM 630 C CA . LYS A 1 83 ? 20.417 -2.067 -19.109 1.00 62.81 83 LYS A CA 1
ATOM 631 C C . LYS A 1 83 ? 21.585 -3.060 -19.084 1.00 62.81 83 LYS A C 1
ATOM 633 O O . LYS A 1 83 ? 22.676 -2.726 -19.545 1.00 62.81 83 LYS A O 1
ATOM 638 N N . LEU A 1 84 ? 21.356 -4.289 -18.622 1.00 60.22 84 LEU A N 1
ATOM 639 C CA . LEU A 1 84 ? 22.345 -5.372 -18.578 1.00 60.22 84 LEU A CA 1
ATOM 640 C C . LEU A 1 84 ? 23.024 -5.722 -19.925 1.00 60.22 84 LEU A C 1
ATOM 642 O O . LEU A 1 84 ? 24.248 -5.861 -19.909 1.00 60.22 84 LEU A O 1
ATOM 646 N N . PRO A 1 85 ? 22.355 -5.814 -21.096 1.00 62.25 85 PRO A N 1
ATOM 647 C CA . PRO A 1 85 ? 23.041 -6.122 -22.355 1.00 62.25 85 PRO A CA 1
ATOM 648 C C . PRO A 1 85 ? 24.005 -5.013 -22.794 1.00 62.25 85 PRO A C 1
ATOM 650 O O . PRO A 1 85 ? 25.026 -5.302 -23.416 1.00 62.25 85 PRO A O 1
ATOM 653 N N . ILE A 1 86 ? 23.739 -3.753 -22.432 1.00 59.25 86 ILE A N 1
ATOM 654 C CA . ILE A 1 86 ? 24.606 -2.622 -22.786 1.00 59.25 86 ILE A CA 1
ATOM 655 C C . ILE A 1 86 ? 25.905 -2.705 -21.986 1.00 59.25 86 ILE A C 1
ATOM 657 O O . ILE A 1 86 ? 26.976 -2.683 -22.589 1.00 59.25 86 ILE A O 1
ATOM 661 N N . PHE A 1 87 ? 25.824 -2.907 -20.666 1.00 59.19 87 PHE A N 1
ATOM 662 C CA . PHE A 1 87 ? 27.008 -3.080 -19.818 1.00 59.19 87 PHE A CA 1
ATOM 663 C C . PHE A 1 87 ? 27.768 -4.370 -20.114 1.00 59.19 87 PHE A C 1
ATOM 665 O O . PHE A 1 87 ? 28.994 -4.358 -20.135 1.00 59.19 87 PHE A O 1
ATOM 672 N N . ALA A 1 88 ? 27.070 -5.471 -20.397 1.00 60.88 88 ALA A N 1
ATOM 673 C CA . ALA A 1 88 ? 27.722 -6.709 -20.805 1.00 60.88 88 ALA A CA 1
ATOM 674 C C . ALA A 1 88 ? 28.467 -6.525 -22.133 1.00 60.88 88 ALA A C 1
ATOM 676 O O . ALA A 1 88 ? 29.592 -6.996 -22.253 1.00 60.88 88 ALA A O 1
ATOM 677 N N . SER A 1 89 ? 27.895 -5.801 -23.103 1.00 63.56 89 SER A N 1
ATOM 678 C CA . SER A 1 89 ? 28.544 -5.542 -24.394 1.00 63.56 89 SER A CA 1
ATOM 679 C C . SER A 1 89 ? 29.722 -4.567 -24.299 1.00 63.56 89 SER A C 1
ATOM 681 O O . SER A 1 89 ? 30.734 -4.784 -24.967 1.00 63.56 89 SER A O 1
ATOM 683 N N . THR A 1 90 ? 29.644 -3.529 -23.457 1.00 60.91 90 THR A N 1
ATOM 684 C CA . THR A 1 90 ? 30.765 -2.608 -23.222 1.00 60.91 90 THR A CA 1
ATOM 685 C C . THR A 1 90 ? 31.858 -3.284 -22.412 1.00 60.91 90 THR A C 1
ATOM 687 O O . THR A 1 90 ? 33.016 -3.201 -22.798 1.00 60.91 90 THR A O 1
ATOM 690 N N . TRP A 1 91 ? 31.513 -4.051 -21.379 1.00 63.03 91 TRP A N 1
ATOM 691 C CA . TRP A 1 91 ? 32.469 -4.840 -20.603 1.00 63.03 91 TRP A CA 1
ATOM 692 C C . TRP A 1 91 ? 33.129 -5.948 -21.436 1.00 63.03 91 TRP A C 1
ATOM 694 O O . TRP A 1 91 ? 34.345 -6.123 -21.360 1.00 63.03 91 TRP A O 1
ATOM 704 N N . TRP A 1 92 ? 32.380 -6.633 -22.311 1.00 59.97 92 TRP A N 1
ATOM 705 C CA . TRP A 1 92 ? 32.949 -7.566 -23.292 1.00 59.97 92 TRP A CA 1
ATOM 706 C C . TRP A 1 92 ? 33.843 -6.862 -24.314 1.00 59.97 92 TRP A C 1
ATOM 708 O O . TRP A 1 92 ? 34.913 -7.381 -24.629 1.00 59.97 92 TRP A O 1
ATOM 718 N N . ARG A 1 93 ? 33.456 -5.679 -24.815 1.00 60.50 93 ARG A N 1
ATOM 719 C CA . ARG A 1 93 ? 34.317 -4.865 -25.695 1.00 60.50 93 ARG A CA 1
ATOM 720 C C . ARG A 1 93 ? 35.588 -4.405 -24.985 1.00 60.50 93 ARG A C 1
ATOM 722 O O . ARG A 1 93 ? 36.644 -4.386 -25.606 1.00 60.50 93 ARG A O 1
ATOM 729 N N . GLN A 1 94 ? 35.503 -4.090 -23.699 1.00 61.97 94 GLN A N 1
ATOM 730 C CA . GLN A 1 94 ? 36.618 -3.575 -22.909 1.00 61.97 94 GLN A CA 1
ATOM 731 C C . GLN A 1 94 ? 37.573 -4.686 -22.454 1.00 61.97 94 GLN A C 1
ATOM 733 O O . GLN A 1 94 ? 38.773 -4.451 -22.353 1.00 61.97 94 GLN A O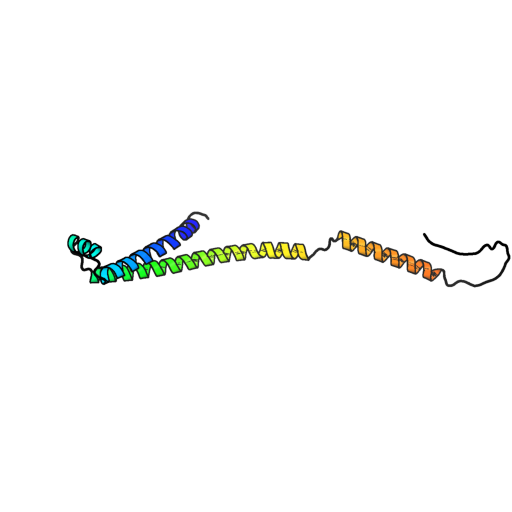 1
ATOM 738 N N . ARG A 1 95 ? 37.081 -5.921 -22.275 1.00 58.28 95 ARG A N 1
ATOM 739 C CA . ARG A 1 95 ? 37.921 -7.104 -22.015 1.00 58.28 95 ARG A CA 1
ATOM 740 C C . ARG A 1 95 ? 38.597 -7.688 -23.259 1.00 58.28 95 ARG A C 1
ATOM 742 O O . ARG A 1 95 ? 39.562 -8.429 -23.099 1.00 58.28 95 ARG A O 1
ATOM 749 N N . ARG A 1 96 ? 38.127 -7.399 -24.482 1.00 55.62 96 ARG A N 1
ATOM 750 C CA . ARG A 1 96 ? 38.629 -8.067 -25.704 1.00 55.62 96 ARG A CA 1
ATOM 751 C C . ARG A 1 96 ? 39.819 -7.425 -26.416 1.00 55.62 96 ARG A C 1
ATOM 753 O O . ARG A 1 96 ? 40.249 -7.996 -27.413 1.00 55.62 96 ARG A O 1
ATOM 760 N N . LEU A 1 97 ? 40.379 -6.305 -25.964 1.00 54.94 97 LEU A N 1
ATOM 761 C CA . LEU A 1 97 ? 41.516 -5.693 -26.665 1.00 54.94 97 LEU A CA 1
ATOM 762 C C . 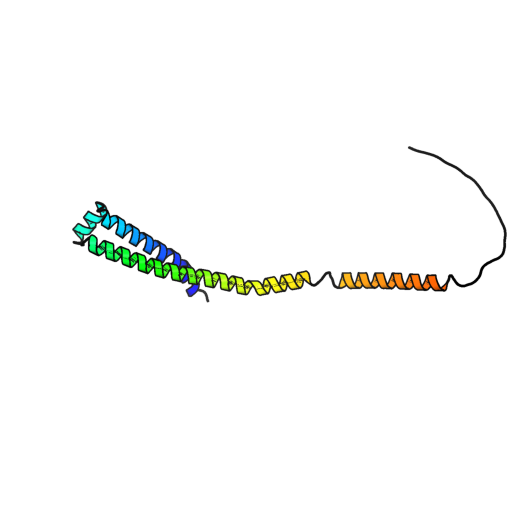LEU A 1 97 ? 42.552 -5.102 -25.690 1.00 54.94 97 LEU A C 1
ATOM 764 O O . LEU A 1 97 ? 42.435 -3.930 -25.335 1.00 54.94 97 LEU A O 1
ATOM 768 N N . PRO A 1 98 ? 43.644 -5.819 -25.346 1.00 57.47 98 PRO A N 1
ATOM 769 C CA . PRO A 1 98 ? 44.938 -5.139 -25.335 1.00 57.47 98 PRO A CA 1
ATOM 770 C C . PRO A 1 98 ? 45.118 -4.536 -26.734 1.00 57.47 98 PRO A C 1
ATOM 772 O O . PRO A 1 98 ? 44.740 -5.165 -27.728 1.00 57.47 98 PRO A O 1
ATOM 775 N N . SER A 1 99 ? 45.581 -3.288 -26.831 1.00 66.44 99 SER A N 1
ATOM 776 C CA . SER A 1 99 ? 45.507 -2.548 -28.091 1.00 66.44 99 SER A CA 1
ATOM 777 C C . SER A 1 99 ? 46.135 -3.376 -29.223 1.00 66.44 99 SER A C 1
ATOM 779 O O . SER A 1 99 ? 47.258 -3.861 -29.123 1.00 66.44 99 SER A O 1
ATOM 781 N N . LEU A 1 100 ? 45.405 -3.592 -30.321 1.00 62.69 100 LEU A N 1
ATOM 782 C CA . LEU A 1 100 ? 45.891 -4.391 -31.461 1.00 62.69 100 LEU A CA 1
ATOM 783 C C . LEU A 1 100 ? 47.227 -3.823 -31.998 1.00 62.69 100 LEU A C 1
ATOM 785 O O . LEU A 1 100 ? 48.078 -4.544 -32.516 1.00 62.69 100 LEU A O 1
ATOM 789 N N . ARG A 1 101 ? 47.457 -2.521 -31.758 1.00 62.38 101 ARG A N 1
ATOM 790 C CA . ARG A 1 101 ? 48.744 -1.833 -31.931 1.00 62.38 101 ARG A CA 1
ATOM 791 C C . ARG A 1 101 ? 49.860 -2.381 -31.038 1.00 62.38 101 ARG A C 1
ATOM 793 O O . ARG A 1 101 ? 50.972 -2.530 -31.533 1.00 62.38 101 ARG A O 1
ATOM 800 N N . GLU A 1 102 ? 49.619 -2.666 -29.762 1.00 67.00 102 GLU A N 1
ATOM 801 C CA . GLU A 1 102 ? 50.603 -3.299 -28.872 1.00 67.00 102 GLU A CA 1
ATOM 802 C C . GLU A 1 102 ? 50.928 -4.727 -29.304 1.00 67.00 102 GLU A C 1
ATOM 804 O O . GLU A 1 102 ? 52.105 -5.082 -29.353 1.00 67.00 102 GLU A O 1
ATOM 809 N N . LEU A 1 103 ? 49.923 -5.511 -29.703 1.00 67.25 103 LEU A N 1
ATOM 810 C CA . LEU A 1 103 ? 50.136 -6.867 -30.220 1.00 67.25 103 LEU A CA 1
ATOM 811 C C . LEU A 1 103 ? 50.955 -6.862 -31.519 1.00 67.25 103 LEU A C 1
ATOM 813 O O . LEU A 1 103 ? 51.931 -7.605 -31.617 1.00 67.25 103 LEU A O 1
ATOM 817 N N . MET A 1 104 ? 50.648 -5.973 -32.470 1.00 67.00 104 MET A N 1
ATOM 818 C CA . MET A 1 104 ? 51.445 -5.823 -33.697 1.00 67.00 104 MET A CA 1
ATOM 819 C C . MET A 1 104 ? 52.866 -5.317 -33.426 1.00 67.00 104 MET A C 1
ATOM 821 O O . MET A 1 104 ? 53.811 -5.767 -34.073 1.00 67.00 104 MET A O 1
ATOM 825 N N . ARG A 1 105 ? 53.056 -4.404 -32.463 1.00 69.56 105 ARG A N 1
ATOM 826 C CA . ARG A 1 105 ? 54.405 -3.974 -32.057 1.00 69.56 105 ARG A CA 1
ATOM 827 C C . ARG A 1 105 ? 55.190 -5.116 -31.420 1.00 69.56 105 ARG A C 1
ATOM 829 O O . ARG A 1 105 ? 56.387 -5.215 -31.674 1.00 69.56 105 ARG A O 1
ATOM 836 N N . LYS A 1 106 ? 54.540 -5.960 -30.612 1.00 74.06 106 LYS A N 1
ATOM 837 C CA . LYS A 1 106 ? 55.179 -7.121 -29.982 1.00 74.06 106 LYS A CA 1
ATOM 838 C C . LYS A 1 106 ? 55.599 -8.138 -31.043 1.00 74.06 106 LYS A C 1
ATOM 840 O O . LYS A 1 106 ? 56.773 -8.478 -31.092 1.00 74.06 106 LYS A O 1
ATOM 845 N N . TRP A 1 107 ? 54.702 -8.481 -31.968 1.00 68.50 107 TRP A N 1
ATOM 846 C CA . TRP A 1 107 ? 55.007 -9.356 -33.107 1.00 68.50 107 TRP A CA 1
ATOM 847 C C . TRP A 1 107 ? 56.151 -8.833 -33.981 1.00 68.50 107 TRP A C 1
ATOM 849 O O . TRP A 1 107 ? 57.060 -9.587 -34.315 1.00 68.50 107 TRP A O 1
ATOM 859 N N . ARG A 1 108 ? 56.170 -7.527 -34.283 1.00 66.50 108 ARG A N 1
ATOM 860 C CA . ARG A 1 108 ? 57.254 -6.910 -35.067 1.00 66.50 108 ARG A CA 1
ATOM 861 C C . ARG A 1 108 ? 58.609 -6.940 -34.346 1.00 66.50 108 ARG A C 1
ATOM 863 O O . ARG A 1 108 ? 59.645 -6.936 -35.003 1.00 66.50 108 ARG A O 1
ATOM 870 N N . ARG A 1 109 ? 58.630 -6.930 -33.008 1.00 62.62 109 ARG A N 1
ATOM 871 C CA . ARG A 1 109 ? 59.878 -7.084 -32.241 1.00 62.62 109 ARG A CA 1
ATOM 872 C C . ARG A 1 109 ? 60.347 -8.534 -32.244 1.00 62.62 109 ARG A C 1
ATOM 874 O O . ARG A 1 109 ? 61.531 -8.757 -32.460 1.00 62.62 109 ARG A O 1
ATOM 881 N N . THR A 1 110 ? 59.440 -9.494 -32.080 1.00 61.12 110 THR A N 1
ATOM 882 C CA . THR A 1 110 ? 59.784 -10.923 -32.085 1.00 61.12 110 THR A CA 1
ATOM 883 C C . THR A 1 110 ? 60.341 -11.366 -33.440 1.00 61.12 110 THR A C 1
ATOM 885 O O . THR A 1 110 ? 61.389 -12.001 -33.478 1.00 61.12 110 THR A O 1
ATOM 888 N N . SER A 1 111 ? 59.749 -10.915 -34.553 1.00 58.44 111 SER A N 1
ATOM 889 C CA . SER A 1 111 ? 60.264 -11.237 -35.895 1.00 58.44 111 SER A CA 1
ATOM 890 C C . SER A 1 111 ? 61.646 -10.636 -36.178 1.00 58.44 111 SER A C 1
ATOM 892 O O . SER A 1 111 ? 62.393 -11.159 -36.998 1.00 58.44 111 SER A O 1
ATOM 894 N N . LYS A 1 112 ? 61.995 -9.518 -35.524 1.00 55.00 112 LYS A N 1
ATOM 895 C CA . LYS A 1 112 ? 63.292 -8.853 -35.712 1.00 55.00 112 LYS A CA 1
ATOM 896 C C . LYS A 1 112 ? 64.415 -9.535 -34.924 1.00 55.00 112 LYS A C 1
ATOM 898 O O . LYS A 1 112 ? 65.559 -9.477 -35.355 1.00 55.00 112 LYS A O 1
ATOM 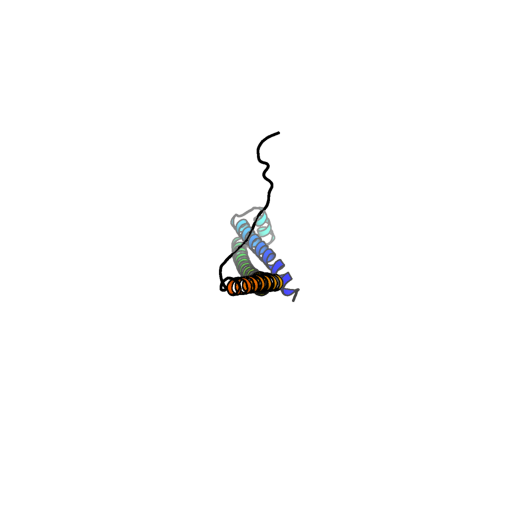903 N N . VAL A 1 113 ? 64.096 -10.188 -33.804 1.00 57.06 113 VAL A N 1
ATOM 904 C CA . VAL A 1 113 ? 65.063 -10.985 -33.028 1.00 57.06 113 VAL A CA 1
ATOM 905 C C . VAL A 1 113 ? 65.370 -12.300 -33.752 1.00 57.06 113 VAL A C 1
ATOM 907 O O . VAL A 1 113 ? 66.532 -12.655 -33.902 1.00 57.06 113 VAL A O 1
ATOM 910 N N . GLU A 1 114 ? 64.354 -12.947 -34.323 1.00 55.41 114 GLU A N 1
ATOM 911 C CA . GLU A 1 114 ? 64.510 -14.214 -35.054 1.00 55.41 114 GLU A CA 1
ATOM 912 C C . GLU A 1 114 ? 65.320 -14.066 -36.361 1.00 55.41 114 GLU A C 1
ATOM 914 O O . GLU A 1 114 ? 66.062 -14.967 -36.750 1.00 55.41 114 GLU A O 1
ATOM 919 N N . SER A 1 115 ? 6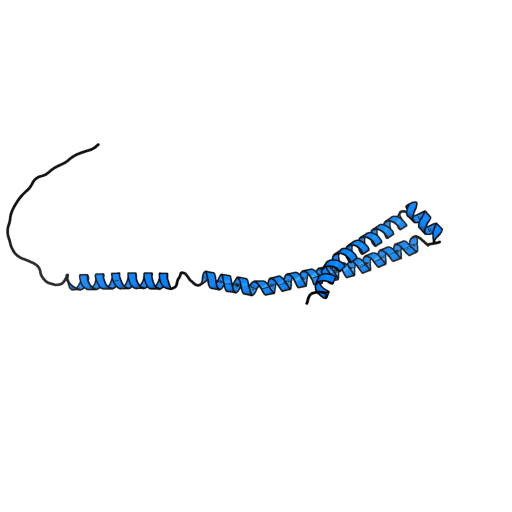5.261 -12.898 -37.018 1.00 52.91 115 SER A N 1
ATOM 920 C CA . SER A 1 115 ? 66.112 -12.604 -38.183 1.00 52.91 115 SER A CA 1
ATOM 921 C C . SER A 1 115 ? 67.580 -12.333 -37.839 1.00 52.91 115 SER A C 1
ATOM 923 O O . SER A 1 115 ? 68.433 -12.451 -38.714 1.00 52.91 115 SER A O 1
ATOM 925 N N . VAL A 1 116 ? 67.877 -11.935 -36.596 1.00 55.31 116 VAL A N 1
ATOM 926 C CA . VAL A 1 116 ? 69.257 -11.690 -36.146 1.00 55.31 116 VAL A CA 1
ATOM 927 C C . VAL A 1 116 ? 69.926 -13.011 -35.778 1.00 55.31 116 VAL A C 1
ATOM 929 O O . VAL A 1 116 ? 71.048 -13.236 -36.221 1.00 55.31 116 VAL A O 1
ATOM 932 N N . ASP A 1 117 ? 69.213 -13.919 -35.103 1.00 51.16 117 ASP A N 1
ATOM 933 C CA . ASP A 1 117 ? 69.747 -15.243 -34.743 1.00 51.16 117 ASP A CA 1
ATOM 934 C C . ASP A 1 117 ? 70.070 -16.107 -35.973 1.00 51.16 117 ASP A C 1
ATOM 936 O O . ASP A 1 117 ? 71.130 -16.732 -36.042 1.00 51.16 117 ASP A O 1
ATOM 940 N N . ARG A 1 118 ? 69.224 -16.070 -37.015 1.00 47.62 118 ARG A N 1
ATOM 941 C CA . ARG A 1 118 ? 69.514 -16.783 -38.274 1.00 47.62 118 ARG A CA 1
ATOM 942 C C . ARG A 1 118 ? 70.682 -16.201 -39.074 1.00 47.62 118 ARG A C 1
ATOM 944 O O . ARG A 1 118 ? 71.268 -16.923 -39.875 1.00 47.62 118 ARG A O 1
ATOM 951 N N . ALA A 1 119 ? 71.024 -14.925 -38.898 1.00 48.19 119 ALA A N 1
ATOM 952 C CA . ALA A 1 119 ? 72.187 -14.333 -39.564 1.00 48.19 119 ALA A CA 1
ATOM 953 C C . ALA A 1 119 ? 73.500 -14.706 -38.856 1.00 48.19 119 ALA A C 1
ATOM 955 O O . ALA A 1 119 ? 74.526 -14.884 -39.516 1.00 48.19 119 ALA A O 1
ATOM 956 N N . THR A 1 120 ? 73.462 -14.870 -37.531 1.00 51.06 120 THR A N 1
ATOM 957 C CA . THR A 1 120 ? 74.611 -15.316 -36.732 1.00 51.06 120 THR A CA 1
ATOM 958 C C . THR A 1 120 ? 74.874 -16.816 -36.831 1.00 51.06 120 THR A C 1
ATOM 960 O O . THR A 1 120 ? 76.026 -17.226 -36.732 1.00 51.06 120 THR A O 1
ATOM 963 N N . GLU A 1 121 ? 73.862 -17.646 -37.098 1.00 38.34 121 GLU A N 1
ATOM 964 C CA . GLU A 1 121 ? 74.066 -19.100 -37.213 1.00 38.34 121 GLU A CA 1
ATOM 965 C C . GLU A 1 121 ? 74.751 -19.514 -38.535 1.00 38.34 121 GLU A C 1
ATOM 967 O O . GLU A 1 121 ? 75.476 -20.505 -38.581 1.00 38.34 121 GLU A O 1
ATOM 972 N N . VAL A 1 122 ? 74.624 -18.712 -39.602 1.00 44.47 122 VAL A N 1
ATOM 973 C CA . VAL A 1 122 ? 75.275 -18.984 -40.903 1.00 44.47 122 VAL A CA 1
ATOM 974 C C . VAL A 1 122 ? 76.754 -18.556 -40.928 1.00 44.47 122 VAL A C 1
ATOM 976 O O . VAL A 1 122 ? 77.510 -19.015 -41.781 1.00 44.47 122 VAL A O 1
ATOM 979 N N . THR A 1 123 ? 77.219 -17.727 -39.986 1.00 42.41 123 THR A N 1
ATOM 980 C CA . THR A 1 123 ? 78.603 -17.201 -39.986 1.00 42.41 123 THR A CA 1
ATOM 981 C C . THR A 1 123 ? 79.596 -17.942 -39.086 1.00 42.41 123 THR A C 1
ATOM 983 O O . THR A 1 123 ? 80.768 -17.576 -39.068 1.00 42.41 123 THR A O 1
ATOM 986 N N . VAL A 1 124 ? 79.192 -19.001 -38.374 1.00 46.22 124 VAL A N 1
ATOM 987 C CA . VAL A 1 124 ? 80.105 -19.750 -37.476 1.00 46.22 124 VAL A CA 1
ATOM 988 C C . VAL A 1 124 ? 80.689 -21.011 -38.133 1.00 46.22 124 VAL A C 1
ATOM 990 O O . VAL A 1 124 ? 81.613 -21.625 -37.606 1.00 46.22 124 VAL A O 1
ATOM 993 N N . MET A 1 125 ? 80.236 -21.376 -39.335 1.00 42.09 125 MET A N 1
ATOM 994 C CA . MET A 1 125 ? 80.665 -22.602 -40.014 1.00 42.09 125 MET A CA 1
ATOM 995 C C . MET A 1 125 ? 81.599 -22.332 -41.204 1.00 42.09 125 MET A C 1
ATOM 997 O O . MET A 1 125 ? 81.353 -22.797 -42.310 1.00 42.09 125 MET A O 1
ATOM 1001 N N . ALA A 1 126 ? 82.686 -21.585 -40.991 1.00 37.44 126 ALA A N 1
ATOM 1002 C CA . ALA A 1 126 ? 83.830 -21.588 -41.908 1.00 37.44 126 ALA A CA 1
ATOM 1003 C C . ALA A 1 126 ? 85.151 -21.219 -41.198 1.00 37.44 126 ALA A C 1
ATOM 1005 O O . ALA A 1 126 ? 85.486 -20.053 -41.024 1.00 37.44 126 ALA A O 1
ATOM 1006 N N . THR A 1 127 ? 85.905 -22.271 -40.858 1.00 38.34 127 THR A N 1
ATOM 1007 C CA . THR A 1 127 ? 87.382 -22.385 -40.889 1.00 38.34 127 THR A CA 1
ATOM 1008 C C . THR A 1 127 ? 88.261 -21.501 -39.982 1.00 38.34 127 THR A C 1
ATOM 1010 O O . THR A 1 127 ? 88.452 -20.309 -40.195 1.00 38.34 127 THR A O 1
ATOM 1013 N N . THR A 1 128 ? 88.908 -22.176 -39.027 1.00 35.84 128 THR A N 1
ATOM 1014 C CA . THR A 1 128 ? 90.163 -21.832 -38.324 1.00 35.84 128 THR A CA 1
ATOM 1015 C C . THR A 1 128 ? 91.398 -21.982 -39.252 1.00 35.84 128 THR A C 1
ATOM 1017 O O . THR A 1 128 ? 91.249 -22.503 -40.356 1.00 35.84 128 THR A O 1
ATOM 1020 N N . PRO A 1 129 ? 92.650 -21.769 -38.784 1.00 56.25 129 PRO A N 1
ATOM 1021 C CA . PRO A 1 129 ? 93.303 -20.563 -38.241 1.00 56.25 129 PRO A CA 1
ATOM 1022 C C . PRO A 1 129 ? 94.621 -20.239 -39.020 1.00 56.25 129 PRO A C 1
ATOM 1024 O O . PRO A 1 129 ? 94.959 -20.973 -39.938 1.00 56.25 129 PRO A O 1
ATOM 1027 N N . ILE A 1 130 ? 95.385 -19.191 -38.642 1.00 33.38 130 ILE A N 1
ATOM 1028 C CA . ILE A 1 130 ? 96.883 -19.091 -38.606 1.00 33.38 130 ILE A CA 1
ATOM 1029 C C . ILE A 1 130 ? 97.389 -17.637 -38.799 1.00 33.38 130 ILE A C 1
ATOM 1031 O O . ILE A 1 130 ? 97.059 -16.992 -39.785 1.00 33.38 130 ILE A O 1
ATOM 1035 N N . ALA A 1 131 ? 98.300 -17.231 -37.890 1.00 32.16 131 ALA A N 1
ATOM 1036 C CA . ALA A 1 131 ? 99.302 -16.142 -37.966 1.00 32.16 131 ALA A CA 1
ATOM 1037 C C . ALA A 1 131 ? 98.771 -14.684 -38.016 1.00 32.16 131 ALA A C 1
ATOM 1039 O O . ALA A 1 131 ? 97.768 -14.401 -38.640 1.00 32.16 131 ALA A O 1
ATOM 1040 N N . ALA A 1 132 ? 99.379 -13.655 -37.420 1.00 36.12 132 ALA A N 1
ATOM 1041 C CA . ALA A 1 132 ? 100.667 -13.494 -36.762 1.00 36.12 132 ALA A CA 1
ATOM 1042 C C . ALA A 1 132 ? 100.699 -12.126 -36.027 1.00 36.12 132 ALA A C 1
ATOM 1044 O O . ALA A 1 132 ? 100.154 -11.150 -36.522 1.00 36.12 132 ALA A O 1
ATOM 1045 N N . VAL A 1 133 ? 101.462 -12.082 -34.925 1.00 35.84 133 VAL A N 1
ATOM 1046 C CA . VAL A 1 133 ? 102.420 -11.006 -34.564 1.00 35.84 133 VAL A CA 1
ATOM 1047 C C . VAL A 1 133 ? 101.894 -9.672 -33.974 1.00 35.84 133 VAL A C 1
ATOM 1049 O O . VAL A 1 133 ? 101.358 -8.831 -34.676 1.00 35.84 133 VAL A O 1
ATOM 1052 N N . ARG A 1 134 ? 102.195 -9.514 -32.661 1.00 39.19 134 ARG A N 1
ATOM 1053 C CA . ARG A 1 134 ? 102.824 -8.387 -31.899 1.00 39.19 134 ARG A CA 1
ATOM 1054 C C . ARG A 1 134 ? 102.408 -6.933 -32.231 1.00 39.19 134 ARG A C 1
ATOM 1056 O O . ARG A 1 134 ? 102.373 -6.552 -33.382 1.00 39.19 134 ARG A O 1
ATOM 1063 N N . THR A 1 135 ? 102.196 -6.020 -31.275 1.00 37.50 135 THR A N 1
ATOM 1064 C CA . THR A 1 135 ? 103.042 -5.633 -30.115 1.00 37.50 135 THR A CA 1
ATOM 1065 C C . THR A 1 135 ? 102.264 -4.780 -29.094 1.00 37.50 135 THR A C 1
ATOM 1067 O O . THR A 1 135 ? 101.490 -3.939 -29.526 1.00 37.50 135 THR A O 1
ATOM 1070 N N . GLY A 1 136 ? 102.595 -4.940 -27.795 1.00 35.59 136 GLY A N 1
ATOM 1071 C CA . GLY A 1 136 ? 102.778 -3.916 -26.731 1.00 35.59 136 GLY A CA 1
ATOM 1072 C C . GLY A 1 136 ? 101.662 -2.885 -26.495 1.00 35.59 136 GLY A C 1
ATOM 1073 O O . GLY A 1 136 ? 101.241 -2.197 -27.403 1.00 35.59 136 GLY A O 1
ATOM 1074 N N . VAL A 1 137 ? 101.177 -2.642 -25.280 1.00 39.38 137 VAL A N 1
ATOM 1075 C CA . VAL A 1 137 ? 101.927 -2.230 -24.084 1.00 39.38 137 VAL A CA 1
ATOM 1076 C C . VAL A 1 137 ? 101.067 -2.533 -22.852 1.00 39.38 137 VAL A C 1
ATOM 1078 O O . VAL A 1 137 ? 99.860 -2.311 -22.855 1.00 39.38 137 VAL A O 1
ATOM 1081 N N . ALA A 1 138 ? 101.703 -3.042 -21.799 1.00 45.03 138 ALA A N 1
ATOM 1082 C CA . ALA A 1 138 ? 101.101 -3.296 -20.499 1.00 45.03 138 ALA A CA 1
ATOM 1083 C C . ALA A 1 138 ? 101.247 -2.073 -19.587 1.00 45.03 138 ALA A C 1
ATOM 1085 O O . ALA A 1 138 ? 102.372 -1.613 -19.429 1.00 45.03 138 ALA A O 1
ATOM 1086 N N . ILE A 1 139 ? 100.164 -1.633 -18.930 1.00 42.97 139 ILE A N 1
ATOM 1087 C CA . ILE A 1 139 ? 100.197 -1.041 -17.579 1.00 42.97 139 ILE A CA 1
ATOM 1088 C C . ILE A 1 139 ? 98.924 -1.476 -16.823 1.00 42.97 139 ILE A C 1
ATOM 1090 O O . ILE A 1 139 ? 97.803 -1.309 -17.292 1.00 42.97 139 ILE A O 1
ATOM 1094 N N . SER A 1 140 ? 99.151 -2.065 -15.655 1.00 43.03 140 SER A N 1
ATOM 1095 C CA . SER A 1 140 ? 98.238 -2.402 -14.546 1.00 43.03 140 SER A CA 1
ATOM 1096 C C . SER A 1 140 ? 98.633 -1.485 -13.354 1.00 43.03 140 SER A C 1
ATOM 1098 O O . SER A 1 140 ? 99.674 -0.837 -13.498 1.00 43.03 140 SER A O 1
ATOM 1100 N N . PRO A 1 141 ? 98.029 -1.460 -12.140 1.00 50.34 141 PRO A N 1
ATOM 1101 C CA . PRO A 1 141 ? 96.711 -1.882 -11.624 1.00 50.34 141 PRO A CA 1
ATOM 1102 C C . PRO A 1 141 ? 96.010 -0.803 -10.723 1.00 50.34 141 PRO A C 1
ATOM 1104 O O . PRO A 1 141 ? 96.579 0.231 -10.408 1.00 50.34 141 PRO A O 1
ATOM 1107 N N . GLN A 1 142 ? 94.809 -1.153 -10.226 1.00 41.38 142 GLN A N 1
ATOM 1108 C CA . GLN A 1 142 ? 94.269 -0.964 -8.851 1.00 41.38 142 GLN A CA 1
ATOM 1109 C C . GLN A 1 142 ? 93.899 0.401 -8.214 1.00 41.38 142 GLN A C 1
ATOM 1111 O O . GLN A 1 142 ? 94.700 1.321 -8.131 1.00 41.38 142 GLN A O 1
ATOM 1116 N N . ASN A 1 143 ? 92.743 0.321 -7.515 1.00 37.41 143 ASN A N 1
ATOM 1117 C CA . ASN A 1 143 ? 92.347 0.969 -6.243 1.00 37.41 143 ASN A CA 1
ATOM 1118 C C . ASN A 1 143 ? 92.018 2.477 -6.306 1.00 37.41 143 ASN A C 1
ATOM 1120 O O . ASN A 1 143 ? 92.613 3.210 -7.073 1.00 37.41 143 ASN A O 1
ATOM 1124 N N . SER A 1 144 ? 91.100 3.075 -5.542 1.00 42.41 144 SER A N 1
ATOM 1125 C CA . SER A 1 144 ? 90.159 2.689 -4.477 1.00 42.41 144 SER A CA 1
ATOM 1126 C C . SER A 1 144 ? 89.365 3.963 -4.109 1.00 42.41 144 SER A C 1
ATOM 1128 O O . SER A 1 144 ? 89.909 5.051 -4.244 1.00 42.41 144 SER A O 1
ATOM 1130 N N . THR A 1 145 ? 88.120 3.807 -3.642 1.00 44.19 145 THR A N 1
ATOM 1131 C CA . THR A 1 145 ? 87.391 4.647 -2.653 1.00 44.19 145 THR A CA 1
ATOM 1132 C C . THR A 1 145 ? 87.733 6.140 -2.506 1.00 44.19 145 THR A C 1
ATOM 1134 O O . THR A 1 145 ? 88.817 6.468 -2.033 1.00 44.19 145 THR A O 1
ATOM 1137 N N . THR A 1 146 ? 86.740 7.014 -2.696 1.00 43.69 146 THR A N 1
ATOM 1138 C CA . THR A 1 146 ? 85.943 7.670 -1.625 1.00 43.69 146 THR A CA 1
ATOM 1139 C C . THR A 1 146 ? 84.830 8.497 -2.246 1.00 43.69 146 THR A C 1
ATOM 1141 O O . THR A 1 146 ? 85.100 9.117 -3.298 1.00 43.69 146 THR A O 1
#

Organism: Leishmania tarentolae (NCBI:txid5689)

Radius of gyration: 45.1 Å; chains: 1; bounding box: 129×35×65 Å

Sequence (146 aa):
MGIGTACLYTCAPFTLILSILLFMLSVMLQNGNCTFAVLAAKHNWDAEAKSRCCRHGGLIYLCISLVLWTLVTVDSFLIQVKKLPIFASTWWRQRRLPSLRELMRKWRRTSKVESVDRATEVTVMATTPIAAVRTGVAISPQNSTT

Secondary structure (DSSP, 8-state):
--HHHHHHHHHHHHHHHHHHHHHHHHHHHHTT-HHHHHHHHHHT--HHHHHHHHHHHHHHHHHHHHHHHHHHHHHHHHHHHHHHHHHHHHHHHHHS-S-HHHHHHHHHHHHHHHHHHHHHHTTSSS--------------------

Foldseek 3Di:
DPDVLVCLVVLLVVLLVLLVVLLVLLVCLVVPPVVVVVVCVVVVHDSNVSSVVSNVSSVVSVVVSVVSVVVNVVVVVVVVVVVVVVCVVVVVVVVPDPPVVVVVVVVVVVVVVVVVVVVVVVPPPDDDDDDDDDDDDDDDDDDDDD